Protein AF-A0A2S6HWE4-F1 (afdb_monomer_lite)

Secondary structure (DSSP, 8-state):
--------TTGGG---TT-EEEETTEEEE--SSHHHHHHHHHHHHHH-HHHHHHHHHHHHHHTT-

Sequence (65 aa):
MSGMISLTNEELNLVKGGACNSDYGYYFCCPSSKKKFQDNVKKYKDSDYEKAKKYIQFVYECCDL

Foldseek 3Di:
DDDDPDDDPVQFVQQPWDDWDCPPNDIETGQPGPVSLVVVLVVCCVVPVVSSVVNVVCNVPPRVD

Structu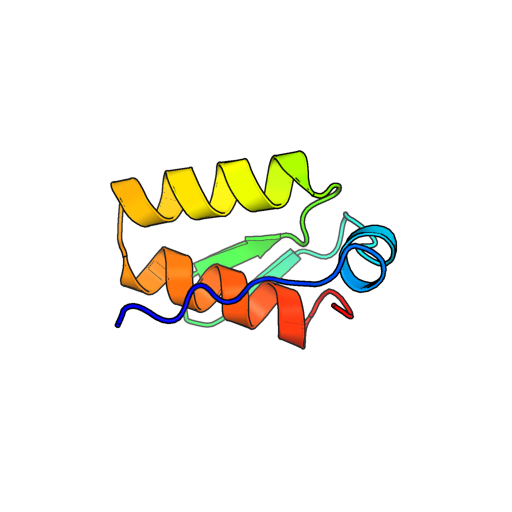re (mmCIF, N/CA/C/O backbone):
data_AF-A0A2S6HWE4-F1
#
_entry.id   AF-A0A2S6HWE4-F1
#
loop_
_atom_site.group_PDB
_atom_site.id
_atom_site.type_symbol
_atom_site.label_atom_id
_atom_site.label_alt_id
_atom_site.label_comp_id
_atom_site.label_asym_id
_atom_site.label_entity_id
_atom_site.label_seq_id
_atom_site.pdbx_PDB_ins_code
_atom_site.Cartn_x
_atom_site.Cartn_y
_atom_site.Cartn_z
_atom_site.occupancy
_atom_site.B_iso_or_equiv
_atom_site.auth_seq_id
_atom_site.auth_comp_id
_atom_site.auth_asym_id
_atom_site.auth_atom_id
_atom_site.pdbx_PDB_model_num
ATOM 1 N N . MET A 1 1 ? -22.580 -1.692 5.063 1.00 34.44 1 MET A N 1
ATOM 2 C CA . MET A 1 1 ? -21.815 -2.806 4.465 1.00 34.44 1 MET A CA 1
ATOM 3 C C . MET A 1 1 ? -20.567 -2.214 3.826 1.00 34.44 1 MET A C 1
ATOM 5 O O . MET A 1 1 ? -20.649 -1.712 2.716 1.00 34.44 1 MET A O 1
ATOM 9 N N . SER A 1 2 ? -19.448 -2.158 4.555 1.00 39.59 2 SER A N 1
ATOM 10 C CA . SER A 1 2 ? -18.173 -1.691 3.994 1.00 39.59 2 SER A CA 1
ATOM 11 C C . SER A 1 2 ? -17.453 -2.892 3.403 1.00 39.59 2 SER A C 1
ATOM 13 O O . SER A 1 2 ? -16.985 -3.748 4.149 1.00 39.59 2 SER A O 1
ATOM 15 N N . GLY A 1 3 ? -17.429 -2.970 2.072 1.00 41.38 3 GLY A N 1
ATOM 16 C CA . GLY A 1 3 ? -16.696 -3.989 1.330 1.00 41.38 3 GLY A CA 1
ATOM 17 C C . GLY A 1 3 ? -15.207 -3.884 1.638 1.00 41.38 3 GLY A C 1
ATOM 18 O O . GLY A 1 3 ? -14.513 -3.018 1.111 1.00 41.38 3 GLY A O 1
ATOM 19 N N . MET A 1 4 ? -1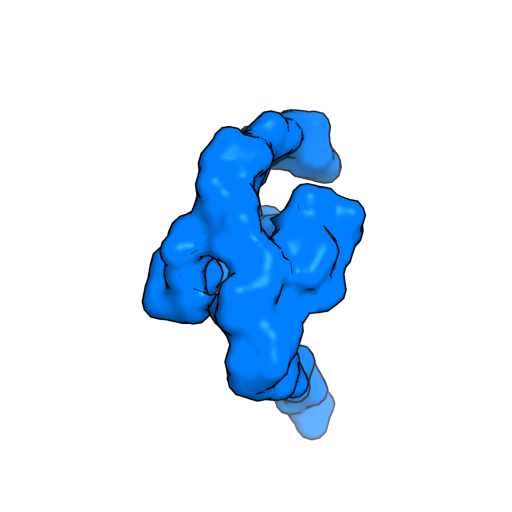4.728 -4.739 2.539 1.00 46.69 4 MET A N 1
ATOM 20 C CA . MET A 1 4 ? -13.307 -5.025 2.661 1.00 46.69 4 MET A CA 1
ATOM 21 C C . MET A 1 4 ? -12.896 -5.770 1.396 1.00 46.69 4 MET A C 1
ATOM 23 O O . MET A 1 4 ? -13.362 -6.880 1.150 1.00 46.69 4 MET A O 1
ATOM 27 N N . ILE A 1 5 ? -12.047 -5.139 0.591 1.00 53.41 5 ILE A N 1
ATOM 28 C CA . ILE A 1 5 ? -11.332 -5.806 -0.491 1.00 53.41 5 ILE A CA 1
ATOM 29 C C . ILE A 1 5 ? -10.361 -6.779 0.189 1.00 53.41 5 ILE A C 1
ATOM 31 O O . ILE A 1 5 ? -9.313 -6.377 0.696 1.00 53.41 5 ILE A O 1
ATOM 35 N N . SER A 1 6 ? -10.769 -8.040 0.304 1.00 50.88 6 SER A N 1
ATOM 36 C CA . SER A 1 6 ? -9.936 -9.124 0.823 1.00 50.88 6 SER A CA 1
ATOM 37 C C . SER A 1 6 ? -9.221 -9.782 -0.349 1.00 50.88 6 SER A C 1
ATOM 39 O O . SER A 1 6 ? -9.791 -10.644 -1.007 1.00 50.88 6 SER A O 1
ATOM 41 N N . LEU A 1 7 ? -7.979 -9.365 -0.593 1.00 54.50 7 LEU A N 1
ATOM 42 C CA . LEU A 1 7 ? -7.037 -10.086 -1.452 1.00 54.50 7 LEU A CA 1
ATOM 43 C C . LEU A 1 7 ? -6.803 -11.500 -0.916 1.00 54.50 7 LEU A C 1
ATOM 45 O O . LEU A 1 7 ? -6.595 -11.691 0.291 1.00 54.50 7 LEU A O 1
ATOM 49 N N . THR A 1 8 ? -6.832 -12.479 -1.812 1.00 57.28 8 THR A N 1
ATOM 50 C CA . THR A 1 8 ? -6.607 -13.891 -1.495 1.00 57.28 8 THR A CA 1
ATOM 51 C C . THR A 1 8 ? -5.123 -14.160 -1.210 1.00 57.28 8 THR A C 1
ATOM 53 O O . THR A 1 8 ? -4.235 -13.394 -1.578 1.00 57.28 8 THR A O 1
ATOM 56 N N . ASN A 1 9 ? -4.816 -15.235 -0.474 1.00 55.22 9 ASN A N 1
ATOM 57 C CA . ASN A 1 9 ? -3.434 -15.541 -0.066 1.00 55.22 9 ASN A CA 1
ATOM 58 C C . ASN A 1 9 ? -2.505 -15.916 -1.240 1.00 55.22 9 ASN A C 1
ATOM 60 O O . ASN A 1 9 ? -1.291 -15.857 -1.058 1.00 55.22 9 ASN A O 1
ATOM 64 N N . GLU A 1 10 ? -3.044 -16.287 -2.406 1.00 56.47 10 GLU A N 1
ATOM 65 C CA . GLU A 1 10 ? -2.263 -16.619 -3.609 1.00 56.47 10 GLU A CA 1
ATOM 66 C C . GLU A 1 10 ? -1.713 -15.373 -4.304 1.00 56.47 10 GLU A C 1
ATOM 68 O O . GLU A 1 10 ? -0.513 -15.314 -4.571 1.00 56.47 10 GLU A O 1
ATOM 73 N N . GLU A 1 11 ? -2.553 -14.350 -4.476 1.00 55.00 11 GLU A N 1
ATOM 74 C CA . GLU A 1 11 ? -2.178 -13.030 -4.998 1.00 55.00 11 GLU A CA 1
ATOM 75 C C . GLU A 1 11 ? -0.980 -12.479 -4.175 1.00 55.00 11 GLU A C 1
ATOM 77 O O . GLU A 1 11 ? 0.055 -12.059 -4.693 1.00 55.00 11 GLU A O 1
ATOM 82 N N . LEU A 1 12 ? -1.026 -12.623 -2.847 1.00 53.62 12 LEU A N 1
ATOM 83 C CA . LEU A 1 12 ? -0.014 -12.103 -1.915 1.00 53.62 12 LEU A CA 1
ATOM 84 C C . LEU A 1 12 ? 1.385 -12.754 -1.986 1.00 53.62 12 LEU A C 1
ATOM 86 O O . LEU A 1 12 ? 2.321 -12.196 -1.403 1.00 53.62 12 LEU A O 1
ATOM 90 N N . ASN A 1 13 ? 1.544 -13.896 -2.665 1.00 49.47 13 ASN A N 1
ATOM 91 C CA . ASN A 1 13 ? 2.845 -14.548 -2.884 1.00 49.47 13 ASN A CA 1
ATOM 92 C C . ASN A 1 13 ? 3.547 -14.087 -4.173 1.00 49.47 13 ASN A C 1
ATOM 94 O O . ASN A 1 13 ? 4.738 -14.355 -4.336 1.00 49.47 13 ASN A O 1
ATOM 98 N N . LEU A 1 14 ? 2.843 -13.391 -5.073 1.00 53.41 14 LEU A N 1
ATOM 99 C CA . LEU A 1 14 ? 3.380 -12.959 -6.368 1.00 53.41 14 LEU A CA 1
ATOM 100 C C . LEU A 1 14 ? 4.062 -11.590 -6.333 1.00 53.41 14 LEU A C 1
ATOM 102 O O . LEU A 1 14 ? 4.712 -11.217 -7.309 1.00 53.41 14 LEU A O 1
ATOM 106 N N . VAL A 1 15 ? 4.000 -10.868 -5.209 1.00 54.72 15 VAL A N 1
ATOM 107 C CA . VAL A 1 15 ? 4.544 -9.509 -5.132 1.00 54.72 15 VAL A CA 1
ATOM 108 C C . VAL A 1 15 ? 6.072 -9.519 -5.207 1.00 54.72 15 VAL A C 1
ATOM 110 O O . VAL A 1 15 ? 6.785 -9.624 -4.203 1.00 54.72 15 VAL A O 1
ATOM 113 N N . LYS A 1 16 ? 6.600 -9.386 -6.425 1.00 54.50 16 LYS A N 1
ATOM 114 C CA . LYS A 1 16 ? 8.020 -9.154 -6.687 1.00 54.50 16 LYS A CA 1
ATOM 115 C C . LYS A 1 16 ? 8.356 -7.739 -6.225 1.00 54.50 16 LYS A C 1
ATOM 117 O O . LYS A 1 16 ? 8.269 -6.770 -6.974 1.00 54.50 16 LYS A O 1
ATOM 122 N N . GLY A 1 17 ? 8.687 -7.602 -4.943 1.00 57.16 17 GLY A N 1
ATOM 123 C CA . GLY A 1 17 ? 9.142 -6.333 -4.384 1.00 57.16 17 GLY A CA 1
ATOM 124 C C . GLY A 1 17 ? 10.322 -5.768 -5.180 1.00 57.16 17 GLY A C 1
ATOM 125 O O . GLY A 1 17 ? 11.209 -6.514 -5.585 1.00 57.16 17 GLY A O 1
ATOM 126 N N . GLY A 1 18 ? 10.340 -4.449 -5.377 1.00 61.69 18 GLY A N 1
ATOM 127 C CA . GLY A 1 18 ? 11.452 -3.746 -6.030 1.00 61.69 18 GLY A CA 1
ATOM 128 C C . GLY A 1 18 ? 11.049 -2.847 -7.197 1.00 61.69 18 GLY A C 1
ATOM 129 O O . GLY A 1 18 ? 11.794 -1.924 -7.510 1.00 61.69 18 GLY A O 1
ATOM 130 N N . ALA A 1 19 ? 9.869 -3.043 -7.789 1.00 71.81 19 ALA A N 1
ATOM 131 C CA . ALA A 1 19 ? 9.324 -2.101 -8.762 1.00 71.81 19 ALA A CA 1
ATOM 132 C C . ALA A 1 19 ? 8.702 -0.900 -8.035 1.00 71.81 19 ALA A C 1
ATOM 134 O O . ALA A 1 19 ? 7.833 -1.063 -7.177 1.00 71.81 19 ALA A O 1
ATOM 135 N N . CYS A 1 20 ? 9.165 0.305 -8.353 1.00 82.62 20 CYS A N 1
ATOM 136 C CA . CYS A 1 20 ? 8.575 1.547 -7.876 1.00 82.62 20 CYS A CA 1
ATOM 137 C C . CYS A 1 20 ? 8.184 2.399 -9.072 1.00 82.62 20 CYS A C 1
ATOM 139 O O . CYS A 1 20 ? 8.961 2.505 -10.020 1.00 82.62 20 CYS A O 1
ATOM 141 N N . ASN A 1 21 ? 7.012 3.017 -9.006 1.00 81.25 21 ASN A N 1
ATOM 142 C CA . ASN A 1 21 ? 6.555 3.932 -10.034 1.00 81.25 21 ASN A CA 1
ATOM 143 C C . ASN A 1 21 ? 5.949 5.191 -9.417 1.00 81.25 21 ASN A C 1
ATOM 145 O O . ASN A 1 21 ? 5.470 5.194 -8.277 1.00 81.25 21 ASN A O 1
ATOM 149 N N . SER A 1 22 ? 5.989 6.268 -10.191 1.00 83.25 22 SER A N 1
ATOM 150 C CA . SER A 1 22 ? 5.311 7.515 -9.858 1.00 83.25 22 SER A CA 1
ATOM 151 C C . SER A 1 22 ? 3.960 7.529 -10.559 1.00 83.25 22 SER A C 1
ATOM 153 O O . SER A 1 22 ? 3.862 7.965 -11.702 1.00 83.25 22 SER A O 1
ATOM 155 N N . ASP A 1 23 ? 2.928 7.060 -9.864 1.00 77.81 23 ASP A N 1
ATOM 156 C CA . ASP A 1 23 ? 1.563 6.952 -10.377 1.00 77.81 23 ASP A CA 1
ATOM 157 C C . ASP A 1 23 ? 0.600 7.786 -9.538 1.00 77.81 23 ASP A C 1
ATOM 159 O O . ASP A 1 23 ? 0.771 7.966 -8.331 1.00 77.81 23 ASP A O 1
ATOM 163 N N . TYR A 1 24 ? -0.434 8.328 -10.184 1.00 81.25 24 TYR A N 1
ATOM 164 C CA . TYR A 1 24 ? -1.454 9.152 -9.520 1.00 81.25 24 TYR A CA 1
ATOM 165 C C . TYR A 1 24 ? -0.897 10.369 -8.753 1.00 81.25 24 TYR A C 1
ATOM 167 O O . TYR A 1 24 ? -1.528 10.846 -7.812 1.00 81.25 24 TYR A O 1
ATOM 175 N N . GLY A 1 25 ? 0.286 10.868 -9.132 1.00 85.38 25 GLY A N 1
ATOM 176 C CA . GLY A 1 25 ? 0.977 11.956 -8.427 1.00 85.38 25 GLY A CA 1
ATOM 177 C C . GLY A 1 25 ? 1.696 11.531 -7.139 1.00 85.38 2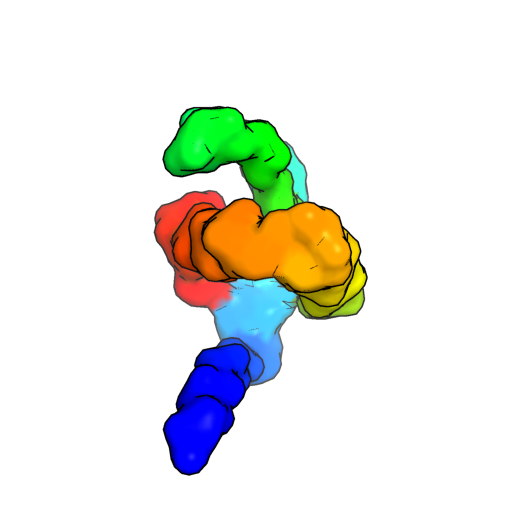5 GLY A C 1
ATOM 178 O O . GLY A 1 25 ? 2.167 12.388 -6.392 1.00 85.38 25 GLY A O 1
ATOM 179 N N . TYR A 1 26 ? 1.810 10.227 -6.872 1.00 83.25 26 TYR A N 1
ATOM 180 C CA . TYR A 1 26 ? 2.496 9.673 -5.709 1.00 83.25 26 TYR A CA 1
ATOM 181 C C . TYR A 1 26 ? 3.594 8.695 -6.129 1.00 83.25 26 TYR A C 1
ATOM 183 O O . TYR A 1 26 ? 3.449 7.930 -7.074 1.00 83.25 26 TYR A O 1
ATOM 191 N N . TYR A 1 27 ? 4.694 8.683 -5.377 1.00 85.56 27 TYR A N 1
ATOM 192 C CA . TYR A 1 27 ? 5.719 7.654 -5.519 1.00 85.56 27 TYR A CA 1
ATOM 193 C C . TYR A 1 27 ? 5.330 6.419 -4.703 1.00 85.56 27 TYR A C 1
ATOM 195 O O . TYR A 1 27 ? 5.292 6.475 -3.465 1.00 85.56 27 TYR A O 1
ATOM 203 N N . PHE A 1 28 ? 5.042 5.314 -5.389 1.00 89.00 28 PHE A N 1
ATOM 204 C CA . PHE A 1 28 ? 4.678 4.041 -4.780 1.00 89.00 28 PHE A CA 1
ATOM 205 C C . PHE A 1 28 ? 5.646 2.934 -5.176 1.00 89.00 28 PHE A C 1
ATOM 207 O O . PHE A 1 28 ? 6.208 2.920 -6.264 1.00 89.00 28 PHE A O 1
ATOM 214 N N . CYS A 1 29 ? 5.835 1.988 -4.260 1.00 85.56 29 CYS A N 1
ATOM 215 C CA . CYS A 1 29 ? 6.663 0.813 -4.480 1.00 85.56 29 CYS A CA 1
ATOM 216 C C . CYS A 1 29 ? 5.865 -0.450 -4.201 1.00 85.56 29 CYS A C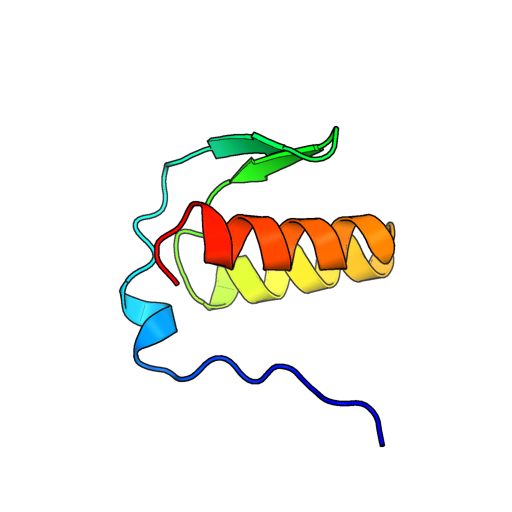 1
ATOM 218 O O . CYS A 1 29 ? 5.138 -0.534 -3.200 1.00 85.56 29 CYS A O 1
ATOM 220 N N . CYS A 1 30 ? 6.066 -1.446 -5.057 1.00 86.00 30 CYS A N 1
ATOM 221 C CA . CYS A 1 30 ? 5.522 -2.772 -4.881 1.00 86.00 30 CYS A CA 1
ATOM 222 C C . CYS A 1 30 ? 5.994 -3.342 -3.542 1.00 86.00 30 CYS A C 1
ATOM 224 O O . CYS A 1 30 ? 7.201 -3.367 -3.261 1.00 86.00 30 CYS A O 1
ATOM 226 N N . PRO A 1 31 ? 5.062 -3.748 -2.666 1.00 84.81 31 PRO A N 1
ATOM 227 C CA . PRO A 1 31 ? 5.417 -4.218 -1.344 1.00 84.81 31 PRO A CA 1
ATOM 228 C C . PRO A 1 31 ? 6.177 -5.536 -1.455 1.00 84.81 31 PRO A C 1
ATOM 230 O O . PRO A 1 31 ? 5.753 -6.462 -2.121 1.00 84.81 31 PRO A O 1
ATOM 233 N N . SER A 1 32 ? 7.289 -5.667 -0.738 1.00 79.81 32 SER A N 1
ATOM 234 C CA . SER A 1 32 ? 8.096 -6.894 -0.772 1.00 79.81 32 SER A CA 1
ATOM 235 C C . SER A 1 32 ? 7.509 -8.058 0.043 1.00 79.81 32 SER A C 1
ATOM 237 O O . SER A 1 32 ? 8.183 -9.061 0.244 1.00 79.81 32 SER A O 1
ATOM 239 N N . SER A 1 33 ? 6.326 -7.880 0.641 1.00 79.62 33 SER A N 1
ATOM 240 C CA . SER A 1 33 ? 5.600 -8.886 1.433 1.00 79.62 33 SER A CA 1
ATOM 241 C C . SER A 1 33 ? 4.200 -8.378 1.807 1.00 79.62 33 SER A C 1
ATOM 243 O O . SER A 1 33 ? 3.990 -7.165 1.923 1.00 79.62 33 SER A O 1
ATOM 245 N N . LYS A 1 34 ? 3.277 -9.297 2.132 1.00 79.44 34 LYS A N 1
ATOM 246 C CA . LYS A 1 34 ? 1.933 -8.988 2.672 1.00 79.44 34 LYS A CA 1
ATOM 247 C C . LYS A 1 34 ? 1.967 -8.019 3.854 1.00 79.44 34 LYS A C 1
ATOM 249 O O . LYS A 1 34 ? 1.168 -7.088 3.918 1.00 79.44 34 LYS A O 1
ATOM 254 N N . LYS A 1 35 ? 2.904 -8.218 4.786 1.00 84.50 35 LYS A N 1
ATOM 255 C CA . LYS A 1 35 ? 3.032 -7.365 5.974 1.00 84.50 35 LYS A CA 1
ATOM 256 C C . LYS A 1 35 ? 3.353 -5.922 5.581 1.00 84.50 35 LYS A C 1
ATOM 258 O O . LYS A 1 35 ? 2.655 -5.012 6.010 1.00 84.50 35 LYS A O 1
ATOM 263 N N . LYS A 1 36 ? 4.329 -5.718 4.683 1.00 84.44 36 LYS A N 1
ATOM 264 C CA . LYS A 1 36 ? 4.666 -4.375 4.182 1.00 84.44 36 LYS A CA 1
ATOM 265 C C . LYS A 1 36 ? 3.514 -3.718 3.429 1.00 84.44 36 LYS A C 1
ATOM 267 O O . LYS A 1 36 ? 3.328 -2.515 3.575 1.00 84.44 36 LYS A O 1
ATOM 272 N N . PHE A 1 37 ? 2.744 -4.482 2.655 1.00 87.06 37 PHE A N 1
ATOM 273 C CA . PHE A 1 37 ? 1.542 -3.957 2.008 1.00 87.06 37 PHE A CA 1
ATOM 274 C C . PHE A 1 37 ? 0.552 -3.411 3.043 1.00 87.06 37 PHE A C 1
ATOM 276 O O . PHE A 1 37 ? 0.159 -2.250 2.966 1.00 87.06 37 PHE A O 1
ATOM 283 N N . GLN A 1 38 ? 0.207 -4.219 4.049 1.00 88.75 38 GLN A N 1
ATOM 284 C CA . GLN A 1 38 ? -0.733 -3.828 5.101 1.00 88.75 38 GLN A CA 1
ATOM 285 C C . GLN A 1 38 ? -0.233 -2.627 5.918 1.00 88.75 38 GLN A C 1
ATOM 287 O O . GLN A 1 38 ? -1.009 -1.705 6.173 1.00 88.75 38 GLN A O 1
ATOM 292 N N . ASP A 1 39 ? 1.054 -2.601 6.280 1.00 91.19 39 ASP A N 1
ATOM 293 C CA . ASP A 1 39 ? 1.677 -1.472 6.980 1.00 91.19 39 ASP A CA 1
ATOM 294 C C . ASP A 1 39 ? 1.614 -0.181 6.144 1.00 91.19 39 ASP A C 1
ATOM 296 O O . ASP A 1 39 ? 1.242 0.874 6.660 1.00 91.19 39 ASP A O 1
ATOM 300 N N . ASN A 1 40 ? 1.906 -0.259 4.840 1.00 89.25 40 ASN A N 1
ATOM 301 C CA . ASN A 1 40 ? 1.836 0.888 3.932 1.00 89.25 40 ASN A CA 1
ATOM 302 C C . ASN A 1 40 ? 0.399 1.386 3.747 1.00 89.25 40 ASN A C 1
ATOM 304 O O . ASN A 1 40 ? 0.156 2.584 3.873 1.00 89.25 40 ASN A O 1
ATOM 308 N N . VAL A 1 41 ? -0.565 0.486 3.520 1.00 90.62 41 VAL A N 1
ATOM 309 C CA . VAL A 1 41 ? -1.989 0.844 3.416 1.00 90.62 41 VAL A CA 1
ATOM 310 C C . VAL A 1 41 ? -2.459 1.531 4.692 1.00 90.62 41 VAL A C 1
ATOM 312 O O . VAL A 1 41 ? -3.098 2.576 4.611 1.00 90.62 41 VAL A O 1
ATOM 315 N N . LYS A 1 42 ? -2.122 0.991 5.871 1.00 92.44 42 LYS A N 1
ATOM 316 C CA . LYS A 1 42 ? -2.492 1.599 7.156 1.00 92.44 42 LYS A CA 1
ATOM 317 C C . LYS A 1 42 ? -1.864 2.982 7.315 1.00 92.44 42 LYS A C 1
ATOM 319 O O . LYS A 1 42 ? -2.573 3.931 7.629 1.00 92.44 42 LYS A O 1
ATOM 324 N N . LYS A 1 43 ? -0.564 3.108 7.036 1.00 91.56 43 LYS A N 1
ATOM 325 C CA . LYS A 1 43 ? 0.162 4.383 7.100 1.00 91.56 43 LYS A CA 1
ATOM 326 C C . LYS A 1 43 ? -0.444 5.435 6.175 1.00 91.56 43 LYS A C 1
ATOM 328 O O . LYS A 1 43 ? -0.601 6.584 6.578 1.00 91.56 43 LYS A O 1
ATOM 333 N N . TYR A 1 44 ? -0.774 5.062 4.940 1.00 90.88 44 TYR A N 1
ATOM 334 C CA . TYR A 1 44 ? -1.413 5.984 4.011 1.00 90.88 44 TYR A CA 1
ATOM 335 C C . TYR A 1 44 ? -2.826 6.306 4.459 1.00 90.88 44 TYR A C 1
ATOM 337 O O . TYR A 1 44 ? -3.169 7.469 4.452 1.00 90.88 44 TYR A O 1
ATOM 345 N N . LYS A 1 45 ? -3.600 5.337 4.951 1.00 90.25 45 LYS A N 1
ATOM 346 C CA . LYS A 1 45 ? -4.968 5.571 5.424 1.00 90.25 45 LYS A CA 1
ATOM 347 C C . LYS A 1 45 ? -5.033 6.585 6.571 1.00 90.25 45 LYS A C 1
ATOM 349 O O . LYS A 1 45 ? -5.952 7.395 6.584 1.00 90.25 45 LYS A O 1
ATOM 354 N N . ASP A 1 46 ? -4.078 6.532 7.500 1.00 90.75 46 ASP A N 1
ATOM 355 C CA . ASP A 1 46 ? -3.958 7.486 8.613 1.00 90.75 46 ASP A CA 1
ATOM 356 C C . ASP A 1 46 ? -3.560 8.894 8.141 1.00 90.75 46 ASP A C 1
ATOM 358 O O . ASP A 1 46 ? -3.972 9.889 8.726 1.00 90.75 46 ASP A O 1
ATOM 362 N N . SER A 1 47 ? -2.761 8.984 7.075 1.00 88.56 47 SER A N 1
ATOM 363 C CA . SER A 1 47 ? -2.283 10.263 6.543 1.00 88.56 47 SER A CA 1
ATOM 364 C C . SER A 1 47 ? -3.261 10.902 5.557 1.00 88.56 47 SER A C 1
ATOM 366 O O . SER A 1 47 ? -3.500 12.101 5.621 1.00 88.56 47 SER A O 1
ATOM 368 N N . ASP A 1 48 ? -3.737 10.125 4.592 1.00 89.50 48 ASP A N 1
ATOM 369 C CA . ASP A 1 48 ? -4.573 10.536 3.475 1.00 89.50 48 ASP A CA 1
ATOM 370 C C . ASP A 1 48 ? -5.285 9.306 2.882 1.00 89.50 48 ASP A C 1
ATOM 372 O O . ASP A 1 48 ? -4.680 8.387 2.312 1.00 89.50 48 ASP A O 1
ATOM 376 N N . TYR A 1 49 ? -6.606 9.284 3.022 1.00 89.25 49 TYR A N 1
ATOM 377 C CA . TYR A 1 49 ? -7.419 8.150 2.598 1.00 89.25 49 TYR A CA 1
ATOM 378 C C . TYR A 1 49 ? -7.380 7.906 1.079 1.00 89.25 49 TYR A C 1
ATOM 380 O O . TYR A 1 49 ? -7.406 6.751 0.641 1.00 89.25 49 TYR A O 1
ATOM 388 N N . GLU A 1 50 ? -7.276 8.962 0.271 1.00 90.75 50 GLU A N 1
ATOM 389 C CA . GLU A 1 50 ? -7.209 8.848 -1.188 1.00 90.75 50 GLU A CA 1
ATOM 390 C C . GLU A 1 50 ? -5.862 8.271 -1.631 1.00 90.75 50 GLU A C 1
ATOM 392 O O . GLU A 1 50 ? -5.816 7.365 -2.468 1.00 90.75 50 GLU A O 1
ATOM 397 N N . LYS A 1 51 ? -4.768 8.670 -0.977 1.00 89.38 51 LYS A N 1
ATOM 398 C CA . LYS A 1 51 ? -3.447 8.064 -1.177 1.00 89.38 51 LYS A CA 1
ATOM 399 C C . LYS A 1 51 ? -3.453 6.564 -0.888 1.00 89.38 51 LYS A C 1
ATOM 401 O O . LYS A 1 51 ? -2.830 5.797 -1.620 1.00 89.38 51 LYS A O 1
ATOM 406 N N . ALA A 1 52 ? -4.172 6.124 0.145 1.00 91.06 52 ALA A N 1
ATOM 407 C CA . ALA A 1 52 ? -4.294 4.702 0.469 1.00 91.06 52 ALA A CA 1
ATOM 408 C C . ALA A 1 52 ? -5.022 3.915 -0.630 1.00 91.06 52 ALA A C 1
ATOM 410 O O . ALA A 1 52 ? -4.565 2.838 -1.012 1.00 91.06 52 ALA A O 1
ATOM 411 N N . LYS A 1 53 ? -6.118 4.460 -1.177 1.00 92.56 53 LYS A N 1
ATOM 412 C CA . LYS A 1 53 ? -6.822 3.853 -2.318 1.00 92.56 53 LYS A CA 1
ATOM 413 C C . LYS A 1 53 ? -5.924 3.753 -3.547 1.00 92.56 53 LYS A C 1
ATOM 415 O O . LYS A 1 53 ? -5.862 2.693 -4.162 1.00 92.56 53 LYS A O 1
ATOM 420 N N . LYS A 1 54 ? -5.206 4.832 -3.881 1.00 92.75 54 LYS A N 1
ATOM 421 C CA . LYS A 1 54 ? -4.284 4.862 -5.026 1.00 92.75 54 LYS A CA 1
ATOM 422 C C . LYS A 1 54 ? -3.117 3.900 -4.867 1.00 92.75 54 LYS A C 1
ATOM 424 O O . LYS A 1 54 ? -2.742 3.260 -5.839 1.00 92.75 54 LYS A O 1
ATOM 429 N N . TYR A 1 55 ? -2.604 3.731 -3.649 1.00 90.12 55 TYR A N 1
ATOM 430 C CA . TYR A 1 55 ? -1.592 2.717 -3.374 1.00 90.12 55 TYR A CA 1
ATOM 431 C C . TYR A 1 55 ? -2.115 1.299 -3.621 1.00 90.12 55 TYR A C 1
ATOM 433 O O . TYR A 1 55 ? -1.434 0.513 -4.264 1.00 90.1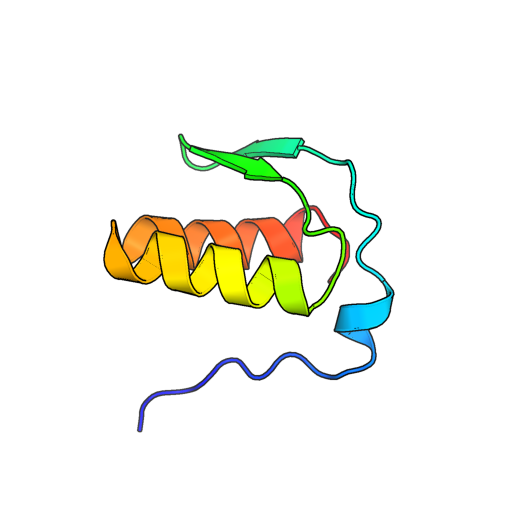2 55 TYR A O 1
ATOM 441 N N . ILE A 1 56 ? -3.322 0.972 -3.147 1.00 89.38 56 ILE A N 1
ATOM 442 C CA . ILE A 1 56 ? -3.933 -0.342 -3.404 1.00 89.38 56 ILE A CA 1
ATOM 443 C C . ILE A 1 56 ? -4.082 -0.561 -4.913 1.00 89.38 56 ILE A C 1
ATOM 445 O O . ILE A 1 56 ? -3.668 -1.601 -5.407 1.00 89.38 56 ILE A O 1
ATOM 449 N N . GLN A 1 57 ? -4.602 0.433 -5.639 1.00 89.62 57 GLN A N 1
ATOM 450 C CA . GLN A 1 57 ? -4.771 0.365 -7.091 1.00 89.62 57 GLN A CA 1
ATOM 451 C C . GLN A 1 57 ? -3.434 0.138 -7.819 1.00 89.62 57 GLN A C 1
ATOM 453 O O . GLN A 1 57 ? -3.321 -0.808 -8.589 1.00 89.62 57 GLN A O 1
ATOM 458 N N . PHE A 1 58 ? -2.402 0.923 -7.485 1.00 89.00 58 PHE A N 1
ATOM 459 C CA . PHE A 1 58 ? -1.041 0.743 -8.000 1.00 89.00 58 PHE A CA 1
ATOM 460 C C . PHE A 1 58 ? -0.523 -0.678 -7.756 1.00 89.00 58 PHE A C 1
ATOM 462 O O . PHE A 1 58 ? 0.104 -1.274 -8.623 1.00 89.00 58 PHE A O 1
ATOM 469 N N . VAL A 1 59 ? -0.784 -1.228 -6.571 1.00 86.00 59 VAL A N 1
ATOM 470 C CA . VAL A 1 59 ? -0.309 -2.559 -6.209 1.00 86.00 59 VAL A CA 1
ATOM 471 C C . VAL A 1 59 ? -0.951 -3.649 -7.080 1.00 86.00 59 VAL A C 1
ATOM 473 O O . VAL A 1 59 ? -0.238 -4.546 -7.512 1.00 86.00 59 VAL A O 1
ATOM 476 N N . TYR A 1 60 ? -2.240 -3.543 -7.405 1.00 83.88 60 TYR A N 1
ATOM 477 C CA . TYR A 1 60 ? -2.898 -4.438 -8.367 1.00 83.88 60 TYR A CA 1
ATOM 478 C C . TYR A 1 60 ? -2.403 -4.237 -9.808 1.00 83.88 60 TYR A C 1
ATOM 480 O O . TYR A 1 60 ? -2.151 -5.199 -10.521 1.00 83.88 60 TYR A O 1
ATOM 488 N N . GLU A 1 61 ? -2.244 -2.987 -10.249 1.00 84.88 61 GLU A N 1
ATOM 489 C CA . GLU A 1 61 ? -1.927 -2.673 -11.650 1.00 84.88 61 GLU A CA 1
ATOM 490 C C . GLU A 1 61 ? -0.452 -2.897 -12.018 1.00 84.88 61 GLU A C 1
ATOM 492 O O . GLU A 1 61 ? -0.151 -3.258 -13.151 1.00 84.88 61 GLU A O 1
ATOM 497 N N . CYS A 1 62 ? 0.478 -2.643 -11.091 1.00 81.19 62 CYS A N 1
ATOM 498 C CA . CYS A 1 62 ? 1.921 -2.642 -11.363 1.00 81.19 62 CYS A CA 1
ATOM 499 C C . CYS A 1 62 ? 2.696 -3.772 -10.682 1.00 81.19 62 CYS A C 1
ATOM 501 O O . CYS A 1 62 ? 3.853 -3.996 -11.038 1.00 81.19 62 CYS A O 1
ATOM 503 N N . CYS A 1 63 ? 2.119 -4.453 -9.690 1.00 75.19 63 CYS A N 1
ATOM 504 C CA . CYS A 1 63 ? 2.832 -5.486 -8.935 1.00 75.19 63 CYS A CA 1
ATOM 505 C C . CYS A 1 63 ? 2.351 -6.909 -9.232 1.00 75.19 63 CYS A C 1
ATOM 507 O O . CYS A 1 63 ? 2.751 -7.810 -8.494 1.00 75.19 63 CYS A O 1
ATOM 509 N N . ASP A 1 64 ? 1.546 -7.087 -10.292 1.00 65.75 64 ASP A N 1
ATOM 510 C CA . ASP A 1 64 ? 0.953 -8.370 -10.709 1.00 65.75 64 ASP A CA 1
ATOM 511 C C . ASP A 1 64 ? 0.270 -9.090 -9.533 1.00 65.75 64 ASP A C 1
ATOM 513 O O . ASP A 1 64 ? 0.567 -10.247 -9.219 1.00 65.75 64 ASP A O 1
ATOM 517 N N . LEU A 1 65 ? -0.600 -8.352 -8.837 1.00 58.28 65 LEU A N 1
ATOM 518 C CA . LEU A 1 65 ? -1.456 -8.868 -7.772 1.00 58.28 65 LEU A CA 1
ATOM 519 C C . LEU A 1 65 ? -2.844 -9.200 -8.307 1.00 58.28 65 LEU A C 1
ATOM 521 O O . LEU A 1 6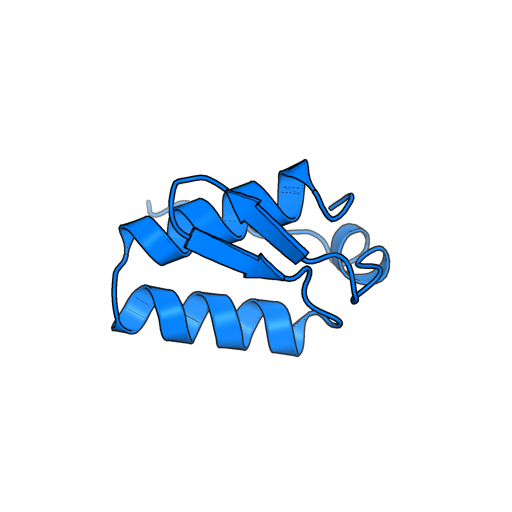5 ? -3.397 -8.362 -9.054 1.00 58.28 65 LEU A O 1
#

Radius of gyration: 11.23 Å; chains: 1; bounding box: 33×29×20 Å

Organism: NCBI:txid384636

pLDDT: mean 75.92, std 16.51, range [34.44, 92.75]